Protein AF-A0A931ALM8-F1 (afdb_monomer)

Secondary structure (DSSP, 8-state):
-----EEEEEETTEEEEEEP---PPP------------------------------------------PPPSSHHHHHHHHHHHHHHHHTT--HHHHHHHHT--HHHHHHHHTTSSPPPHHHHHHHHHHHT--HHHHHHHHHHHHTT-

Radius of gyration: 25.36 Å; Cα contacts (8 Å, |Δi|>4): 111; chains: 1; bounding box: 64×38×59 Å

InterPro domains:
  IPR001387 Cro/C1-type, helix-turn-helix domain [PS50943] (83-137)
  IPR001387 Cro/C1-type, helix-turn-helix domain [SM00530] (82-137)
  IPR001387 Cro/C1-type, helix-turn-helix domain [cd00093] (96-137)
  IPR010982 Lambda repressor-like, DNA-binding domain superfamily [G3DSA:1.10.260.40] (73-141)
  IPR010982 Lambda repressor-like, DNA-binding domain superfamily [SSF47413] (77-138)

Solvent-accessible surface area (backbone atoms only — not comparable to full-atom values): 9646 Å² total; per-residue (Å²): 137,84,82,80,57,65,51,81,42,84,49,103,90,47,79,45,82,44,82,52,82,84,78,84,77,82,91,85,79,92,86,87,88,84,83,90,82,81,91,84,88,80,90,74,80,91,82,84,77,82,79,74,83,74,65,82,73,74,70,67,78,67,83,74,79,75,75,81,66,72,40,80,41,74,58,37,38,52,46,8,47,52,53,44,51,36,32,54,74,74,67,53,51,62,60,60,48,10,67,71,47,75,45,53,47,68,55,54,50,33,36,41,46,8,68,45,85,77,50,74,66,49,53,58,34,45,35,66,68,38,65,52,50,75,65,57,49,50,53,47,51,54,42,53,63,74,72,112

Sequence (148 aa):
MTRVRGHWRRVAGGWTWVREHHRGSPRTAVGVGGGLGVIALVIGAVLLWPTSPETAARSTPRPEVTVTRAPLSPQHAQLAQALRAARQRIGFALGEAGERAGMSVTEIANLESGLITPTSADIAALSRVYQLSPDEWTNMVILLDTIG

Foldseek 3Di:
DDDWDWDWDADPVGIDIGTDDDPDDDDDDDDDDDDDDDDDDDDDDDDDDPPPPPDPPPPVPPPPPPPLDAAPDPLLQVLLCLLVVLCVVVPDDLCRLCVQLVHDSVVNVCSNRNVDQDDPSSLVSSCVSSVDDPVSSVVSVVSSVVVD

Organism: NCBI:txid1187855

Mean predicted aligned error: 16.98 Å

Structure (mmCIF, N/CA/C/O backbone):
data_AF-A0A931ALM8-F1
#
_entry.id   AF-A0A931ALM8-F1
#
loop_
_atom_site.group_PDB
_atom_site.id
_atom_site.type_symbol
_atom_site.label_atom_id
_atom_site.label_alt_id
_atom_site.label_comp_id
_atom_site.label_asym_id
_atom_site.label_entity_id
_atom_site.label_seq_id
_atom_site.pdbx_PDB_ins_code
_atom_site.Cartn_x
_atom_site.Cartn_y
_atom_site.Cartn_z
_atom_site.occupancy
_atom_site.B_iso_or_equiv
_atom_site.auth_seq_id
_atom_site.auth_comp_id
_atom_site.auth_asym_id
_atom_site.auth_atom_id
_atom_site.pdbx_PDB_model_num
ATOM 1 N N . MET A 1 1 ? -12.030 23.592 -20.501 1.00 41.62 1 MET A N 1
ATOM 2 C CA . MET A 1 1 ? -11.647 22.480 -19.602 1.00 41.62 1 MET A CA 1
ATOM 3 C C . MET A 1 1 ? -12.725 21.405 -19.657 1.00 41.62 1 MET A C 1
ATOM 5 O O . MET A 1 1 ? -13.796 21.591 -19.095 1.00 41.62 1 MET A O 1
ATOM 9 N N . THR A 1 2 ? -12.499 20.323 -20.397 1.00 43.50 2 THR A N 1
ATOM 10 C CA . THR A 1 2 ? -13.434 19.195 -20.523 1.00 43.50 2 THR A CA 1
ATOM 11 C C . THR A 1 2 ? -13.231 18.236 -19.350 1.00 43.50 2 THR A C 1
ATOM 13 O O . THR A 1 2 ? -12.219 17.546 -19.271 1.00 43.50 2 THR A O 1
ATOM 16 N N . ARG A 1 3 ? -14.178 18.198 -18.404 1.00 42.72 3 ARG A N 1
ATOM 17 C CA . ARG A 1 3 ? -14.203 17.146 -17.377 1.00 42.72 3 ARG A CA 1
ATOM 18 C C . ARG A 1 3 ? -14.649 15.848 -18.037 1.00 42.72 3 ARG A C 1
ATOM 20 O O . ARG A 1 3 ? -15.803 15.723 -18.436 1.00 42.72 3 ARG A O 1
ATOM 27 N N . VAL A 1 4 ? -13.731 14.896 -18.152 1.00 47.97 4 VAL A N 1
ATOM 28 C CA . VAL A 1 4 ? -14.052 13.533 -18.576 1.00 47.97 4 VAL A CA 1
ATOM 29 C C . VAL A 1 4 ? -14.614 12.804 -17.359 1.00 47.97 4 VAL A C 1
ATOM 31 O O . VAL A 1 4 ? -13.896 12.564 -16.393 1.00 47.97 4 VAL A O 1
ATOM 34 N N . ARG A 1 5 ? -15.911 12.491 -17.383 1.00 56.50 5 ARG A N 1
ATOM 35 C CA . ARG A 1 5 ? -16.535 11.555 -16.444 1.00 56.50 5 ARG A CA 1
ATOM 36 C C . ARG A 1 5 ? -16.635 10.204 -17.147 1.00 56.50 5 ARG A C 1
ATOM 38 O O . ARG A 1 5 ? -17.128 10.125 -18.265 1.00 56.50 5 ARG A O 1
ATOM 45 N N . GLY A 1 6 ? -16.118 9.163 -16.509 1.00 74.62 6 GLY A N 1
ATOM 46 C CA . GLY A 1 6 ? -16.340 7.777 -16.909 1.00 74.62 6 GLY A CA 1
ATOM 47 C C . GLY A 1 6 ? -17.042 7.035 -15.782 1.00 74.62 6 GLY A C 1
ATOM 48 O O . GLY A 1 6 ? -17.014 7.480 -14.631 1.00 74.62 6 GLY A O 1
ATOM 49 N N . HIS A 1 7 ? -17.691 5.929 -16.122 1.00 81.38 7 HIS A N 1
ATOM 50 C CA . HIS A 1 7 ? -18.322 5.049 -15.150 1.00 81.38 7 HIS A CA 1
ATOM 51 C C . HIS A 1 7 ? -17.988 3.589 -15.477 1.00 81.38 7 HIS A C 1
ATOM 53 O O . HIS A 1 7 ? -17.749 3.218 -16.630 1.00 81.38 7 HIS A O 1
ATOM 59 N N . TRP A 1 8 ? -17.938 2.750 -14.445 1.00 70.12 8 TRP A N 1
ATOM 60 C CA . TRP A 1 8 ? -17.692 1.319 -14.597 1.00 70.12 8 TRP A CA 1
ATOM 61 C C . TRP A 1 8 ? -18.996 0.597 -14.930 1.00 70.12 8 TRP A C 1
ATOM 63 O O . TRP A 1 8 ? -20.002 0.783 -14.245 1.00 70.12 8 TRP A O 1
ATOM 73 N N . ARG A 1 9 ? -18.973 -0.252 -15.962 1.00 82.38 9 ARG A N 1
ATOM 74 C CA . ARG A 1 9 ? -20.111 -1.095 -16.349 1.00 82.38 9 ARG A CA 1
ATOM 75 C C . ARG A 1 9 ? -19.739 -2.566 -16.209 1.00 82.38 9 ARG A C 1
ATOM 77 O O . ARG A 1 9 ? -18.653 -2.981 -16.615 1.00 82.38 9 ARG A O 1
ATOM 84 N N . ARG A 1 10 ? -20.656 -3.353 -15.648 1.00 77.75 10 ARG A N 1
ATOM 85 C CA . ARG A 1 10 ? -20.526 -4.809 -15.554 1.00 77.75 10 ARG A CA 1
ATOM 86 C C . ARG A 1 10 ? -20.871 -5.440 -16.905 1.00 77.75 10 ARG A C 1
ATOM 88 O O . ARG A 1 10 ? -21.929 -5.151 -17.461 1.00 77.75 10 ARG A O 1
ATOM 95 N N . VAL A 1 11 ? -19.997 -6.297 -17.419 1.00 87.38 11 VAL A N 1
ATOM 96 C CA . VAL A 1 11 ? -20.208 -7.103 -18.631 1.00 87.38 11 VAL A CA 1
ATOM 97 C C . VAL A 1 11 ? -19.918 -8.575 -18.338 1.00 87.38 11 VAL A C 1
ATOM 99 O O . VAL A 1 11 ? -19.341 -8.906 -17.304 1.00 87.38 11 VAL A O 1
ATOM 102 N N . ALA A 1 12 ? -20.331 -9.473 -19.237 1.00 57.91 12 ALA A N 1
ATOM 103 C CA . ALA A 1 12 ? -20.286 -10.923 -19.018 1.00 57.91 12 ALA A CA 1
ATOM 104 C C . ALA A 1 12 ? -18.879 -11.483 -18.707 1.00 57.91 12 ALA A C 1
ATOM 106 O O . ALA A 1 12 ? -18.775 -12.544 -18.106 1.00 57.91 12 ALA A O 1
ATOM 107 N N . GLY A 1 13 ? -17.810 -10.757 -19.058 1.00 78.56 13 GLY A N 1
ATOM 108 C CA . GLY A 1 13 ? -16.417 -11.126 -18.776 1.00 78.56 13 GLY A CA 1
ATOM 109 C C . GLY A 1 13 ? -15.713 -10.290 -17.699 1.00 78.56 13 GLY A C 1
ATOM 110 O O . GLY A 1 13 ? -14.505 -10.421 -17.547 1.00 78.56 13 GLY A O 1
ATOM 111 N N . GLY A 1 14 ? -16.415 -9.406 -16.979 1.00 71.00 14 GLY A N 1
ATOM 112 C CA . GLY A 1 14 ? -15.808 -8.563 -15.942 1.00 71.00 14 GLY A CA 1
ATOM 113 C C . GLY A 1 14 ? -16.285 -7.113 -15.964 1.00 71.00 14 GLY A C 1
ATOM 114 O O . GLY A 1 14 ? -17.397 -6.807 -16.390 1.00 71.00 14 GLY A O 1
ATOM 115 N N . TRP A 1 15 ? -15.454 -6.203 -15.463 1.00 70.00 15 TRP A N 1
ATOM 116 C CA . TRP A 1 15 ? -15.768 -4.776 -15.408 1.00 70.00 15 TRP A CA 1
ATOM 117 C C . TRP A 1 15 ? -14.996 -4.031 -16.486 1.00 70.00 15 TRP A C 1
ATOM 119 O O . TRP A 1 15 ? -13.773 -4.119 -16.555 1.00 70.00 15 TRP A O 1
ATOM 129 N N . THR A 1 16 ? -15.714 -3.281 -17.316 1.00 80.25 16 THR A N 1
ATOM 130 C CA . THR A 1 16 ? -15.112 -2.446 -18.359 1.00 80.25 16 THR A CA 1
ATOM 131 C C . THR A 1 16 ? -15.322 -0.983 -18.021 1.00 80.25 16 THR A C 1
ATOM 133 O O . THR A 1 16 ? -16.430 -0.577 -17.651 1.00 80.25 16 THR A O 1
ATOM 136 N N . TRP A 1 17 ? -14.272 -0.183 -18.177 1.00 72.06 17 TRP A N 1
ATOM 137 C CA . TRP A 1 17 ? -14.362 1.265 -18.053 1.00 72.06 17 TRP A CA 1
ATOM 138 C C . TRP A 1 17 ? -15.012 1.837 -19.310 1.00 72.06 17 TRP A C 1
ATOM 140 O O . TRP A 1 17 ? -14.453 1.725 -20.402 1.00 72.06 17 TRP A O 1
ATOM 150 N N . VAL A 1 18 ? -16.190 2.443 -19.169 1.00 79.19 18 VAL A N 1
ATOM 151 C CA . VAL A 1 18 ? -16.887 3.084 -20.286 1.00 79.19 18 VAL A CA 1
ATOM 152 C C . VAL A 1 18 ? -16.622 4.583 -20.226 1.00 79.19 18 VAL A C 1
ATOM 154 O O . VAL A 1 18 ? -16.893 5.252 -19.225 1.00 79.19 18 VAL A O 1
ATOM 157 N N . ARG A 1 19 ? -16.057 5.114 -21.315 1.00 75.19 19 ARG A N 1
ATOM 158 C CA . ARG A 1 19 ? -15.781 6.543 -21.463 1.00 75.19 19 ARG A CA 1
ATOM 159 C C . ARG A 1 19 ? -16.994 7.229 -22.083 1.00 75.19 19 ARG A C 1
ATOM 161 O O . ARG A 1 19 ? -17.361 6.928 -23.215 1.00 75.19 19 ARG A O 1
ATOM 168 N N . GLU A 1 20 ? -17.582 8.172 -21.359 1.00 56.44 20 GLU A N 1
ATOM 169 C CA . GLU A 1 20 ? -18.741 8.931 -21.822 1.00 56.44 20 GLU A CA 1
ATOM 170 C C . GLU A 1 20 ? -18.288 10.321 -22.293 1.00 56.44 20 GLU A C 1
ATOM 172 O O . GLU A 1 20 ? -17.703 11.106 -21.543 1.00 56.44 20 GLU A O 1
ATOM 177 N N . HIS A 1 21 ? -18.500 10.619 -23.576 1.00 50.09 21 HIS A N 1
ATOM 178 C CA . HIS A 1 21 ? -18.177 11.918 -24.161 1.00 50.09 21 HIS A CA 1
ATOM 179 C C . HIS A 1 21 ? -19.435 12.791 -24.178 1.00 50.09 21 HIS A C 1
ATOM 181 O O . HIS A 1 21 ? -20.232 12.727 -25.112 1.00 50.09 21 HIS A O 1
ATOM 187 N N . HIS A 1 22 ? -19.611 13.638 -23.160 1.00 48.50 22 HIS A N 1
ATOM 188 C CA . HIS A 1 22 ? -20.656 14.663 -23.180 1.00 48.50 22 HIS A CA 1
ATOM 189 C C . HIS A 1 22 ? -20.358 15.700 -24.277 1.00 48.50 22 HIS A C 1
ATOM 191 O O . HIS A 1 22 ? -19.527 16.593 -24.098 1.00 48.50 22 HIS A O 1
ATOM 197 N N . ARG A 1 23 ? -21.063 15.615 -25.412 1.00 47.75 23 ARG A N 1
ATOM 198 C CA . ARG A 1 23 ? -21.287 16.773 -26.288 1.00 47.75 23 ARG A CA 1
ATOM 199 C C . ARG A 1 23 ? -22.378 17.622 -25.640 1.00 47.75 23 ARG A C 1
ATOM 201 O O . ARG A 1 23 ? -23.513 17.177 -25.524 1.00 47.75 23 ARG A O 1
ATOM 208 N N . GLY A 1 24 ? -22.014 18.806 -25.156 1.00 41.59 24 GLY A N 1
ATOM 209 C CA . GLY A 1 24 ? -22.970 19.746 -24.579 1.00 41.59 24 GLY A CA 1
ATOM 210 C C . GLY A 1 24 ? -23.928 20.281 -25.642 1.00 41.59 24 GLY A C 1
ATOM 211 O O . GLY A 1 24 ? -23.484 20.845 -26.640 1.00 41.59 24 GLY A O 1
ATOM 212 N N . SER A 1 25 ? -25.227 20.135 -25.409 1.00 42.91 25 SER A N 1
ATOM 213 C CA . SER A 1 25 ? -26.286 20.902 -26.068 1.00 42.91 25 SER A CA 1
ATOM 214 C C . SER A 1 25 ? -26.786 21.996 -25.105 1.00 42.91 25 SER A C 1
ATOM 216 O O . SER A 1 25 ? -26.861 21.757 -23.896 1.00 42.91 25 SER A O 1
ATOM 218 N N . PRO A 1 26 ? -27.062 23.223 -25.587 1.00 49.25 26 PRO A N 1
ATOM 219 C CA . PRO A 1 26 ? -27.424 24.343 -24.730 1.00 49.25 26 PRO A CA 1
ATOM 220 C C . PRO A 1 26 ? -28.892 24.301 -24.276 1.00 49.25 26 PRO A C 1
ATOM 222 O O . PRO A 1 26 ? -29.759 23.698 -24.901 1.00 49.25 26 PRO A O 1
ATOM 225 N N . ARG A 1 27 ? -29.107 24.996 -23.155 1.00 47.75 27 ARG A N 1
ATOM 226 C CA . ARG A 1 27 ? -30.340 25.274 -22.400 1.00 47.75 27 ARG A CA 1
ATOM 227 C C . ARG A 1 27 ? -31.620 25.496 -23.217 1.00 47.75 27 ARG A C 1
ATOM 229 O O . ARG A 1 27 ? -31.617 26.298 -24.139 1.00 47.75 27 ARG A O 1
ATOM 236 N N . THR A 1 28 ? -32.720 24.947 -22.701 1.00 45.69 28 THR A N 1
ATOM 237 C CA . THR A 1 28 ? -34.107 25.472 -22.573 1.00 45.69 28 THR A CA 1
ATOM 238 C C . THR A 1 28 ? -34.878 24.395 -21.769 1.00 45.69 28 THR A C 1
ATOM 240 O O . THR A 1 28 ? -34.498 23.236 -21.842 1.00 45.69 28 THR A O 1
ATOM 243 N N . ALA A 1 29 ? -35.907 24.581 -20.945 1.00 37.59 29 ALA A N 1
ATOM 244 C CA . ALA A 1 29 ? -36.627 25.686 -20.329 1.00 37.59 29 ALA A CA 1
ATOM 245 C C . ALA A 1 29 ? -37.565 25.053 -19.254 1.00 37.59 29 ALA A C 1
A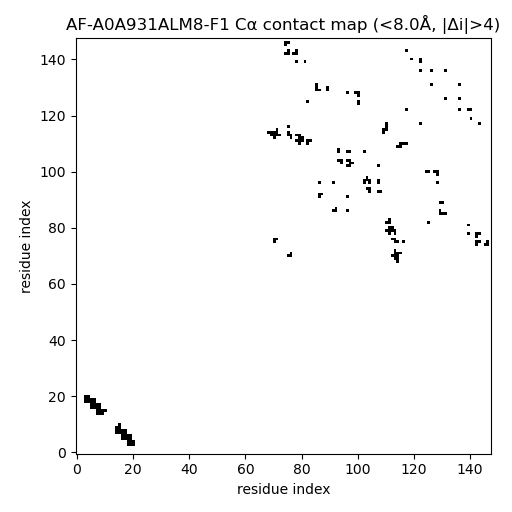TOM 247 O O . ALA A 1 29 ? -37.967 23.907 -19.405 1.00 37.59 29 ALA A O 1
ATOM 248 N N . VAL A 1 30 ? -37.852 25.797 -18.178 1.00 47.75 30 VAL A N 1
ATOM 249 C CA . VAL A 1 30 ? -39.122 25.934 -17.410 1.00 47.75 30 VAL A CA 1
ATOM 250 C C . VAL A 1 30 ? -40.102 24.740 -17.229 1.00 47.75 30 VAL A C 1
ATOM 252 O O . VAL A 1 30 ? -40.600 24.178 -18.194 1.00 47.75 30 VAL A O 1
ATOM 255 N N . GLY A 1 31 ? -40.535 24.530 -15.969 1.00 38.19 31 GLY A N 1
ATOM 256 C CA . GLY A 1 31 ? -41.814 23.897 -15.552 1.00 38.19 31 GLY A CA 1
ATOM 257 C C . GLY A 1 31 ? -41.683 23.208 -14.177 1.00 38.19 31 GLY A C 1
ATOM 258 O O . GLY A 1 31 ? -40.980 22.213 -14.089 1.00 38.19 31 GLY A O 1
ATOM 259 N N . VAL A 1 32 ? -42.048 23.789 -13.022 1.00 45.91 32 VAL A N 1
ATOM 260 C CA . VAL A 1 32 ? -43.377 24.079 -12.413 1.00 45.91 32 VAL A CA 1
ATOM 261 C C . VAL A 1 32 ? -44.204 22.829 -12.044 1.00 45.91 32 VAL A C 1
ATOM 263 O O . VAL A 1 32 ? -44.631 22.094 -12.925 1.00 45.91 32 VAL A O 1
ATOM 266 N N . GLY A 1 33 ? -44.516 22.701 -10.739 1.00 35.50 33 GLY A N 1
ATOM 267 C CA . GLY A 1 33 ? -45.564 21.849 -10.132 1.00 35.50 33 GLY A CA 1
ATOM 268 C C . GLY A 1 33 ? -45.034 20.552 -9.499 1.00 35.50 33 GLY A C 1
ATOM 269 O O . GLY A 1 33 ? -44.239 19.866 -10.118 1.00 35.50 33 GLY A O 1
ATOM 270 N N . GLY A 1 34 ? -45.386 20.111 -8.288 1.00 34.00 34 GLY A N 1
ATOM 271 C CA . GLY A 1 34 ? -46.390 20.504 -7.295 1.00 34.00 34 GLY A CA 1
ATOM 272 C C . GLY A 1 34 ? -46.705 19.279 -6.402 1.00 34.00 34 GLY A C 1
ATOM 273 O O . GLY A 1 34 ? -46.549 18.151 -6.859 1.00 34.00 34 GLY A O 1
ATOM 274 N N . GLY A 1 35 ? -47.153 19.499 -5.156 1.00 32.88 35 GLY A N 1
ATOM 275 C CA . GLY A 1 35 ? -47.726 18.478 -4.246 1.00 32.88 35 GLY A CA 1
ATOM 276 C C . GLY A 1 35 ? -46.777 18.039 -3.119 1.00 32.88 35 GLY A C 1
ATOM 277 O O . GLY A 1 35 ? -45.866 17.261 -3.356 1.00 32.88 35 GLY A O 1
ATOM 278 N N . LEU A 1 36 ? -46.786 18.634 -1.917 1.00 44.06 36 LEU A N 1
ATOM 279 C CA . LEU A 1 36 ? -47.749 18.489 -0.803 1.00 44.06 36 LEU A CA 1
ATOM 280 C C . LEU A 1 36 ? -48.082 17.037 -0.423 1.00 44.06 36 LEU A C 1
ATOM 282 O O . LEU A 1 36 ? -48.757 16.333 -1.165 1.00 44.06 36 LEU A O 1
ATOM 286 N N . GLY A 1 37 ? -47.688 16.657 0.798 1.00 32.88 37 GLY A N 1
ATOM 287 C CA . GLY A 1 37 ? -48.105 15.416 1.447 1.00 32.88 37 GLY A CA 1
ATOM 288 C C . GLY A 1 37 ? -47.671 15.300 2.917 1.00 32.88 37 GLY A C 1
ATOM 289 O O . GLY A 1 37 ? -46.695 14.619 3.191 1.00 32.88 37 GLY A O 1
ATOM 290 N N . VAL A 1 38 ? -48.438 15.941 3.818 1.00 42.41 38 VAL A N 1
ATOM 291 C CA . VAL A 1 38 ? -48.793 15.493 5.196 1.00 42.41 38 VAL A CA 1
ATOM 292 C C . VAL A 1 38 ? -47.639 15.386 6.224 1.00 42.41 38 VAL A C 1
ATOM 294 O O . VAL A 1 38 ? -46.843 14.462 6.198 1.00 42.41 38 VAL A O 1
ATOM 297 N N . ILE A 1 39 ? -47.390 16.379 7.092 1.00 45.41 39 ILE A N 1
ATOM 298 C CA . ILE A 1 39 ? -48.020 16.650 8.413 1.00 45.41 39 ILE A CA 1
ATOM 299 C C . ILE A 1 39 ? -48.230 15.406 9.296 1.00 45.41 39 ILE A C 1
ATOM 301 O O . ILE A 1 39 ? -49.238 14.726 9.170 1.00 45.41 39 ILE A O 1
ATOM 305 N N . ALA A 1 40 ? -47.382 15.228 10.312 1.00 39.19 40 ALA A N 1
ATOM 306 C CA . ALA A 1 40 ? -47.827 14.751 11.624 1.00 39.19 40 ALA A CA 1
ATOM 307 C C . ALA A 1 40 ? -46.863 15.248 12.708 1.00 39.19 40 ALA A C 1
ATOM 309 O O . ALA A 1 40 ? -45.747 14.764 12.875 1.00 39.19 40 ALA A O 1
ATOM 310 N N . LEU A 1 41 ? -47.326 16.275 13.408 1.00 45.00 41 LEU A N 1
ATOM 311 C CA . LEU A 1 41 ? -46.721 16.896 14.572 1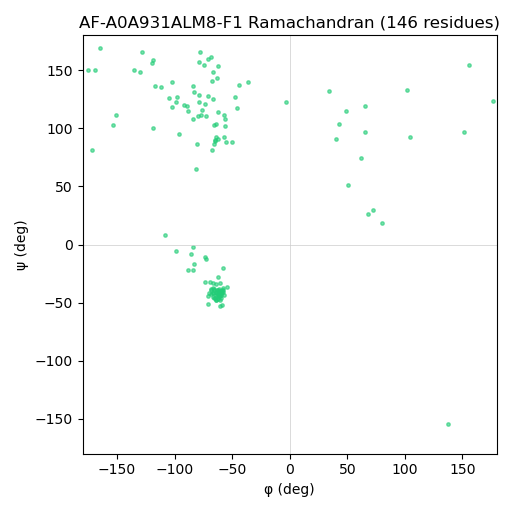.00 45.00 41 LEU A CA 1
ATOM 312 C C . LEU A 1 41 ? -47.255 16.124 15.788 1.00 45.00 41 LEU A C 1
ATOM 314 O O . LEU A 1 41 ? -48.457 16.154 16.039 1.00 45.00 41 LEU A O 1
ATOM 318 N N . VAL A 1 42 ? -46.394 15.417 16.523 1.00 42.34 42 VAL A N 1
ATOM 319 C CA . VAL A 1 42 ? -46.739 14.869 17.844 1.00 42.34 42 VAL A CA 1
ATOM 320 C C . VAL A 1 42 ? -45.797 15.488 18.863 1.00 42.34 42 VAL A C 1
ATOM 322 O O . VAL A 1 42 ? -44.639 15.105 19.003 1.00 42.34 42 VAL A O 1
ATOM 325 N N . ILE A 1 43 ? -46.327 16.497 19.547 1.00 47.69 43 ILE A N 1
ATOM 326 C CA . ILE A 1 43 ? -45.832 16.995 20.826 1.00 47.69 43 ILE A CA 1
ATOM 327 C C . ILE A 1 43 ? -46.235 15.957 21.876 1.00 47.69 43 ILE A C 1
ATOM 329 O O . ILE A 1 43 ? -47.419 15.669 22.036 1.00 47.69 43 ILE A O 1
ATOM 333 N N . GLY A 1 44 ? -45.255 15.397 22.581 1.00 37.81 44 GLY A N 1
ATOM 334 C CA . GLY A 1 44 ? -45.464 14.444 23.667 1.00 37.81 44 GLY A CA 1
ATOM 335 C C . GLY A 1 44 ? -44.326 14.539 24.675 1.00 37.81 44 GLY A C 1
ATOM 336 O O . GLY A 1 44 ? -43.182 14.243 24.356 1.00 37.81 44 GLY A O 1
ATOM 337 N N . ALA A 1 45 ? -44.668 15.029 25.860 1.00 42.31 45 ALA A N 1
ATOM 338 C CA . ALA A 1 45 ? -43.822 15.366 26.993 1.00 42.31 45 ALA A CA 1
ATOM 339 C C . ALA A 1 45 ? -42.722 14.352 27.373 1.00 42.31 45 ALA A C 1
ATOM 341 O O . ALA A 1 45 ? -42.949 13.151 27.480 1.00 42.31 45 ALA A O 1
ATOM 342 N N . VAL A 1 46 ? -41.549 14.922 27.673 1.00 53.16 46 VAL A N 1
ATOM 343 C CA . VAL A 1 46 ? -40.694 14.655 28.844 1.00 53.16 46 VAL A CA 1
ATOM 344 C C . VAL A 1 46 ? -41.297 13.654 29.837 1.00 53.16 46 VAL A C 1
ATOM 346 O O . VAL A 1 46 ? -42.357 13.939 30.386 1.00 53.16 46 VAL A O 1
ATOM 349 N N . LEU A 1 47 ? -40.583 12.556 30.120 1.00 49.38 47 LEU A N 1
ATOM 350 C CA . LEU A 1 47 ? -40.270 12.038 31.467 1.00 49.38 47 LEU A CA 1
ATOM 351 C C . LEU A 1 47 ? -39.495 10.703 31.361 1.00 49.38 47 LEU A C 1
ATOM 353 O O . LEU A 1 47 ? -39.973 9.737 30.782 1.00 49.38 47 LEU A O 1
ATOM 357 N N . LEU A 1 48 ? -38.307 10.681 31.978 1.00 53.41 48 LEU A N 1
ATOM 358 C CA . LEU A 1 48 ? -37.479 9.512 32.317 1.00 53.41 48 LEU A CA 1
ATOM 359 C C . LEU A 1 48 ? -36.960 8.637 31.160 1.00 53.41 48 LEU A C 1
ATOM 361 O O . LEU A 1 48 ? -37.319 7.469 31.034 1.00 53.41 48 LEU A O 1
ATOM 365 N N . TRP A 1 49 ? -35.962 9.138 30.429 1.00 47.75 49 TRP A N 1
ATOM 366 C CA . TRP A 1 49 ? -34.903 8.240 29.959 1.00 47.75 49 TRP A CA 1
ATOM 367 C C . TRP A 1 49 ? -33.781 8.238 31.003 1.00 47.75 49 TRP A C 1
ATOM 369 O O . TRP A 1 49 ? -33.229 9.310 31.270 1.00 47.75 49 TRP A O 1
ATOM 379 N N . PRO A 1 50 ? -33.426 7.095 31.618 1.00 48.62 50 PRO A N 1
ATOM 380 C CA . PRO A 1 50 ? -32.182 7.012 32.361 1.00 48.62 50 PRO A CA 1
ATOM 381 C C . PRO A 1 50 ? -31.046 7.240 31.363 1.00 48.62 50 PRO A C 1
ATOM 383 O O . PRO A 1 50 ? -30.843 6.465 30.429 1.00 48.62 50 PRO A O 1
ATOM 386 N N . THR A 1 51 ? -30.323 8.342 31.533 1.00 56.69 51 THR A N 1
ATOM 387 C CA . THR A 1 51 ? -29.017 8.539 30.917 1.00 56.69 51 THR A CA 1
ATOM 388 C C . THR A 1 51 ? -28.103 7.486 31.519 1.00 56.69 51 THR A C 1
ATOM 390 O O . THR A 1 51 ? -27.586 7.709 32.610 1.00 56.69 51 THR A O 1
ATOM 393 N N . SER A 1 52 ? -27.964 6.321 30.885 1.00 59.19 52 SER A N 1
ATOM 394 C CA . SER A 1 52 ? -27.015 5.307 31.335 1.00 59.19 52 SER A CA 1
ATOM 395 C C . SER A 1 52 ? -25.621 5.936 31.361 1.00 59.19 52 SER A C 1
ATOM 397 O O . SER A 1 52 ? -25.074 6.216 30.291 1.00 59.19 52 SER A O 1
ATOM 399 N N . PRO A 1 53 ? -25.001 6.157 32.536 1.00 61.94 53 PRO A N 1
ATOM 400 C CA . PRO A 1 53 ? -23.572 6.365 32.599 1.00 61.94 53 PRO A CA 1
ATOM 401 C C . PRO A 1 53 ? -22.963 4.964 32.570 1.00 61.94 53 PRO A C 1
ATOM 403 O O . PRO A 1 53 ? -22.418 4.484 33.561 1.00 61.94 53 PRO A O 1
ATOM 406 N N . GLU A 1 54 ? -23.141 4.254 31.454 1.00 55.16 54 GLU A N 1
ATOM 407 C CA . GLU A 1 54 ? -22.515 2.954 31.285 1.00 55.16 54 GLU A CA 1
ATOM 408 C C . GLU A 1 54 ? -21.078 3.214 30.875 1.00 55.16 54 GLU A C 1
ATOM 410 O O . GLU A 1 54 ? -20.738 3.380 29.708 1.00 55.16 54 GLU A O 1
ATOM 415 N N . THR A 1 55 ? -20.277 3.377 31.924 1.00 57.03 55 THR A N 1
ATOM 416 C CA . THR A 1 55 ? -18.957 2.787 32.041 1.00 57.03 55 THR A CA 1
ATOM 417 C C . THR A 1 55 ? -18.200 2.834 30.729 1.00 57.03 55 THR A C 1
ATOM 419 O O . THR A 1 55 ? -18.222 1.897 29.933 1.00 57.03 55 THR A O 1
ATOM 422 N N . ALA A 1 56 ? -17.446 3.919 30.558 1.00 56.19 56 ALA A N 1
ATOM 423 C CA . ALA A 1 56 ? -16.182 3.846 29.858 1.00 56.19 56 ALA A CA 1
ATOM 424 C C . ALA A 1 56 ? -15.396 2.692 30.495 1.00 56.19 56 ALA A C 1
ATOM 426 O O . ALA A 1 56 ? -14.657 2.876 31.466 1.00 56.19 56 ALA A O 1
ATOM 427 N N . ALA A 1 57 ? -15.602 1.485 29.966 1.00 52.66 57 ALA A N 1
ATOM 428 C CA . ALA A 1 57 ? -14.655 0.407 30.036 1.00 52.66 57 ALA A CA 1
ATOM 429 C C . ALA A 1 57 ? -13.418 1.009 29.392 1.00 52.66 57 ALA A C 1
ATOM 431 O O . ALA A 1 57 ? -13.280 1.081 28.170 1.00 52.66 57 ALA A O 1
ATOM 432 N N . ARG A 1 58 ? -12.582 1.577 30.261 1.00 52.75 58 ARG A N 1
ATOM 433 C CA . ARG A 1 58 ? -11.211 1.948 29.998 1.00 52.75 58 ARG A CA 1
ATOM 434 C C . ARG A 1 58 ? -10.593 0.647 29.515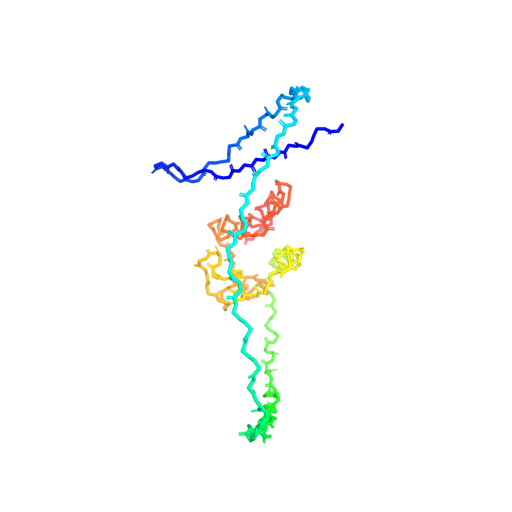 1.00 52.75 58 ARG A C 1
ATOM 436 O O . ARG A 1 58 ? -10.139 -0.170 30.306 1.00 52.75 58 ARG A O 1
ATOM 443 N N . SER A 1 59 ? -10.684 0.423 28.209 1.00 51.75 59 SER A N 1
ATOM 444 C CA . SER A 1 59 ? -9.833 -0.506 27.505 1.00 51.75 59 SER A CA 1
ATOM 445 C C . SER A 1 59 ? -8.465 0.102 27.713 1.00 51.75 59 SER A C 1
ATOM 447 O O . SER A 1 59 ? -8.079 1.037 27.016 1.00 51.75 59 SER A O 1
ATOM 449 N N . THR A 1 60 ? -7.790 -0.313 28.783 1.00 54.41 60 THR A N 1
ATOM 450 C CA . THR A 1 60 ? -6.355 -0.137 28.909 1.00 54.41 60 THR A CA 1
ATOM 451 C C . THR A 1 60 ? -5.821 -0.579 27.556 1.00 54.41 60 THR A C 1
ATOM 453 O O . THR A 1 60 ? -6.102 -1.723 27.181 1.00 54.41 60 THR A O 1
ATOM 456 N N . PRO A 1 61 ? -5.172 0.297 26.765 1.00 58.06 61 PRO A N 1
ATOM 457 C CA . PRO A 1 61 ? -4.545 -0.155 25.543 1.00 58.06 61 PRO A CA 1
ATOM 458 C C . PRO A 1 61 ? -3.593 -1.256 25.987 1.00 58.06 61 PRO A C 1
ATOM 460 O O . PRO A 1 61 ? -2.620 -1.005 26.701 1.00 58.06 61 PRO A O 1
ATOM 463 N N . ARG A 1 62 ? -3.952 -2.505 25.665 1.00 56.59 62 ARG A N 1
ATOM 464 C CA . ARG A 1 62 ? -3.032 -3.631 25.748 1.00 56.59 62 ARG A CA 1
ATOM 465 C C . ARG A 1 62 ? -1.778 -3.110 25.062 1.00 56.59 62 ARG A C 1
ATOM 467 O O . ARG A 1 62 ? -1.943 -2.569 23.968 1.00 56.59 62 ARG A O 1
ATOM 474 N N . PRO A 1 63 ? -0.587 -3.171 25.683 1.00 53.75 63 PRO A N 1
ATOM 475 C CA . PRO A 1 63 ? 0.625 -2.820 24.972 1.00 53.75 63 PRO A CA 1
ATOM 476 C C . PRO A 1 63 ? 0.636 -3.727 23.749 1.00 53.75 63 PRO A C 1
ATOM 478 O O . PRO A 1 63 ? 0.820 -4.941 23.855 1.00 53.75 63 PRO A O 1
ATOM 481 N N . GLU A 1 64 ? 0.260 -3.147 22.613 1.00 53.12 64 GLU A N 1
ATOM 482 C CA . GLU A 1 64 ? 0.333 -3.785 21.326 1.00 53.12 64 GLU A CA 1
ATOM 483 C C . GLU A 1 64 ? 1.824 -3.979 21.173 1.00 53.12 64 GLU A C 1
ATOM 485 O O . GLU A 1 64 ? 2.591 -3.023 21.062 1.00 53.12 64 GLU A O 1
ATOM 490 N N . VAL A 1 65 ? 2.256 -5.220 21.383 1.00 52.41 65 VAL A N 1
ATOM 491 C CA . VAL A 1 65 ? 3.628 -5.608 21.135 1.00 52.41 65 VAL A CA 1
ATOM 492 C C . VAL A 1 65 ? 3.769 -5.444 19.634 1.00 52.41 65 VAL A C 1
ATOM 494 O O . VAL A 1 65 ? 3.468 -6.360 18.870 1.00 52.41 65 VAL A O 1
ATOM 497 N N . THR A 1 66 ? 4.148 -4.241 19.206 1.00 52.41 66 THR A N 1
ATOM 498 C CA . THR A 1 66 ? 4.572 -3.970 17.847 1.00 52.41 66 THR A CA 1
ATOM 499 C C . THR A 1 66 ? 5.860 -4.751 17.697 1.00 52.41 66 THR A C 1
ATOM 501 O O . THR A 1 66 ? 6.952 -4.267 17.988 1.00 52.41 66 THR A O 1
ATOM 504 N N . VAL A 1 67 ? 5.729 -6.024 17.329 1.00 57.72 67 VAL A N 1
ATOM 505 C CA . VAL A 1 67 ? 6.846 -6.802 16.827 1.00 57.72 67 VAL A CA 1
ATOM 506 C C . VAL A 1 67 ? 7.205 -6.114 15.518 1.00 57.72 67 VAL A C 1
ATOM 508 O O . VAL A 1 67 ? 6.622 -6.410 14.477 1.00 57.72 67 VAL A O 1
ATOM 511 N N . THR A 1 68 ? 8.101 -5.130 15.587 1.00 59.88 68 THR A N 1
ATOM 512 C CA . THR A 1 68 ? 8.666 -4.456 14.420 1.00 59.88 68 THR A CA 1
ATOM 513 C C . THR A 1 68 ? 9.521 -5.481 13.695 1.00 59.88 68 THR A C 1
ATOM 515 O O . THR A 1 68 ? 10.729 -5.582 13.897 1.00 59.88 68 THR A O 1
ATOM 518 N N . ARG A 1 69 ? 8.866 -6.327 12.905 1.00 73.25 69 ARG A N 1
ATOM 519 C CA . ARG A 1 69 ? 9.539 -7.220 11.976 1.00 73.25 69 ARG A CA 1
ATOM 520 C C . ARG A 1 69 ? 10.091 -6.346 10.855 1.00 73.25 69 ARG A C 1
ATOM 522 O O . ARG A 1 69 ? 9.371 -5.516 10.302 1.00 73.25 69 ARG A O 1
ATOM 529 N N . ALA A 1 70 ? 11.382 -6.493 10.582 1.00 80.12 70 ALA A N 1
ATOM 530 C CA . ALA A 1 70 ? 12.031 -5.784 9.492 1.00 80.12 70 ALA A CA 1
ATOM 531 C C . ALA A 1 70 ? 11.474 -6.270 8.138 1.00 80.12 70 ALA A C 1
ATOM 533 O O . ALA A 1 70 ? 11.108 -7.444 8.025 1.00 80.12 70 ALA A O 1
ATOM 534 N N . PRO A 1 71 ? 11.409 -5.396 7.120 1.00 80.19 71 PRO A N 1
ATOM 535 C CA . PRO A 1 71 ? 11.032 -5.797 5.769 1.00 80.19 71 PRO A CA 1
ATOM 536 C C . PRO A 1 71 ? 12.043 -6.799 5.199 1.00 80.19 71 PRO A C 1
ATOM 538 O O . PRO A 1 71 ? 13.222 -6.772 5.553 1.00 80.19 71 PRO A O 1
ATOM 541 N N . LEU A 1 72 ? 11.591 -7.647 4.273 1.00 83.12 72 LEU A N 1
ATOM 542 C CA . LEU A 1 72 ? 12.407 -8.721 3.688 1.00 83.12 72 LEU A CA 1
ATOM 543 C C . LEU A 1 72 ? 13.647 -8.210 2.922 1.00 83.12 72 LEU A C 1
ATOM 545 O O . LEU A 1 72 ? 14.648 -8.911 2.824 1.00 83.12 72 LEU A O 1
ATOM 549 N N . SER A 1 73 ? 13.588 -6.992 2.374 1.00 88.25 73 SER A N 1
ATOM 550 C CA . SER A 1 73 ? 14.686 -6.323 1.651 1.00 88.25 73 SER A CA 1
ATOM 551 C C . SER A 1 73 ? 14.399 -4.817 1.494 1.00 88.25 73 SER A C 1
ATOM 553 O O . SER A 1 73 ? 13.257 -4.390 1.706 1.00 88.25 73 SER A O 1
ATOM 555 N N . PRO A 1 74 ? 15.378 -3.995 1.064 1.00 89.75 74 PRO A N 1
ATOM 556 C CA . PRO A 1 74 ? 15.140 -2.589 0.734 1.00 89.75 74 PRO A CA 1
ATOM 557 C C . PRO A 1 74 ? 14.075 -2.381 -0.354 1.00 89.75 74 PRO A C 1
ATOM 559 O O . PRO A 1 74 ? 13.274 -1.454 -0.252 1.00 89.75 74 PRO A O 1
ATOM 562 N N . GLN A 1 75 ? 14.023 -3.246 -1.371 1.00 91.06 75 GLN A N 1
ATOM 563 C CA . GLN A 1 75 ? 13.028 -3.177 -2.448 1.00 91.06 75 GLN A CA 1
ATOM 564 C C . GLN A 1 75 ? 11.625 -3.494 -1.923 1.00 91.06 75 GLN A C 1
ATOM 566 O O . GLN A 1 75 ? 10.674 -2.767 -2.211 1.00 91.06 75 GLN A O 1
ATOM 571 N N . HIS A 1 76 ? 11.508 -4.514 -1.067 1.00 90.12 76 HIS A N 1
ATOM 572 C CA . HIS A 1 76 ? 10.256 -4.810 -0.368 1.00 90.12 76 HIS A CA 1
ATOM 573 C C . HIS A 1 76 ? 9.792 -3.629 0.487 1.00 90.12 76 HIS A C 1
ATOM 575 O O . HIS A 1 76 ? 8.606 -3.314 0.491 1.00 90.12 76 HIS A O 1
ATOM 581 N N . ALA A 1 77 ? 10.710 -2.948 1.179 1.00 92.31 77 ALA A N 1
ATOM 582 C CA . ALA A 1 77 ? 10.376 -1.773 1.977 1.00 92.31 77 ALA A CA 1
ATOM 583 C C . ALA A 1 77 ? 9.812 -0.633 1.112 1.00 92.31 77 ALA A C 1
ATOM 585 O O . ALA A 1 77 ? 8.815 -0.017 1.486 1.00 92.31 77 ALA A O 1
ATOM 586 N N . GLN A 1 78 ? 10.408 -0.387 -0.060 1.00 93.94 78 GLN A N 1
ATOM 587 C CA . GLN A 1 78 ? 9.934 0.631 -1.003 1.00 93.94 78 GLN A CA 1
ATOM 588 C C . GLN A 1 78 ? 8.544 0.297 -1.553 1.00 93.94 78 GLN A C 1
ATOM 590 O O . GLN A 1 78 ? 7.663 1.157 -1.553 1.00 93.94 78 GLN A O 1
ATOM 595 N N . LEU A 1 79 ? 8.318 -0.955 -1.963 1.00 94.25 79 LEU A N 1
ATOM 596 C CA . LEU A 1 79 ? 7.016 -1.409 -2.454 1.00 94.25 79 LEU A CA 1
ATOM 597 C C . LEU A 1 79 ? 5.936 -1.311 -1.367 1.00 94.25 79 LEU A C 1
ATOM 599 O O . LEU A 1 79 ? 4.860 -0.758 -1.595 1.00 94.25 79 LEU A O 1
ATOM 603 N N . ALA A 1 80 ? 6.249 -1.785 -0.163 1.00 95.31 80 ALA A N 1
ATOM 604 C CA . ALA A 1 80 ? 5.372 -1.729 0.998 1.00 95.31 80 ALA A CA 1
ATOM 605 C C . ALA A 1 80 ? 4.994 -0.285 1.366 1.00 95.31 80 ALA A C 1
ATOM 607 O O . ALA A 1 80 ? 3.823 0.027 1.608 1.00 95.31 80 ALA A O 1
ATOM 608 N N . GLN A 1 81 ? 5.973 0.623 1.344 1.00 95.81 81 GLN A N 1
ATOM 609 C CA . GLN A 1 81 ? 5.749 2.045 1.578 1.00 95.81 81 GLN A CA 1
ATOM 610 C C . GLN A 1 81 ? 4.871 2.671 0.490 1.00 95.81 81 GLN A C 1
ATOM 612 O O . GLN A 1 81 ? 3.969 3.441 0.821 1.00 95.81 81 GLN A O 1
ATOM 617 N N . ALA A 1 82 ? 5.090 2.327 -0.782 1.00 95.81 82 ALA A N 1
ATOM 618 C CA . ALA A 1 82 ? 4.278 2.819 -1.890 1.00 95.81 82 ALA A CA 1
ATOM 619 C C . ALA A 1 82 ? 2.811 2.370 -1.765 1.00 95.81 82 ALA A C 1
ATOM 621 O O . ALA A 1 82 ? 1.901 3.188 -1.912 1.00 95.81 82 ALA A O 1
ATOM 622 N N . LEU A 1 83 ? 2.570 1.100 -1.415 1.00 96.75 83 LEU A N 1
ATOM 623 C CA . LEU A 1 83 ? 1.225 0.572 -1.163 1.00 96.75 83 LEU A CA 1
ATOM 624 C C . LEU A 1 83 ? 0.540 1.302 -0.002 1.00 96.75 83 LEU A C 1
ATOM 626 O O . LEU A 1 83 ? -0.593 1.770 -0.140 1.00 96.75 83 LEU A O 1
ATOM 630 N N . ARG A 1 84 ? 1.245 1.472 1.122 1.00 97.31 84 ARG A N 1
ATOM 631 C CA . ARG A 1 84 ? 0.717 2.191 2.288 1.00 97.31 84 ARG A CA 1
ATOM 632 C C . ARG A 1 84 ? 0.391 3.647 1.965 1.00 97.31 84 ARG A C 1
ATOM 634 O O . ARG A 1 84 ? -0.671 4.133 2.354 1.00 97.31 84 ARG A O 1
ATOM 641 N N . ALA A 1 85 ? 1.280 4.338 1.256 1.00 96.75 85 ALA A N 1
ATOM 642 C CA . ALA A 1 85 ? 1.071 5.724 0.854 1.00 96.75 85 ALA A CA 1
ATOM 643 C C . ALA A 1 85 ? -0.161 5.860 -0.053 1.00 96.75 85 ALA A C 1
ATOM 645 O O . ALA A 1 85 ? -0.976 6.760 0.149 1.00 96.75 85 ALA A O 1
ATOM 646 N N . ALA A 1 86 ? -0.351 4.932 -0.994 1.00 97.06 86 ALA A N 1
ATOM 647 C CA . ALA A 1 86 ? -1.522 4.917 -1.863 1.00 97.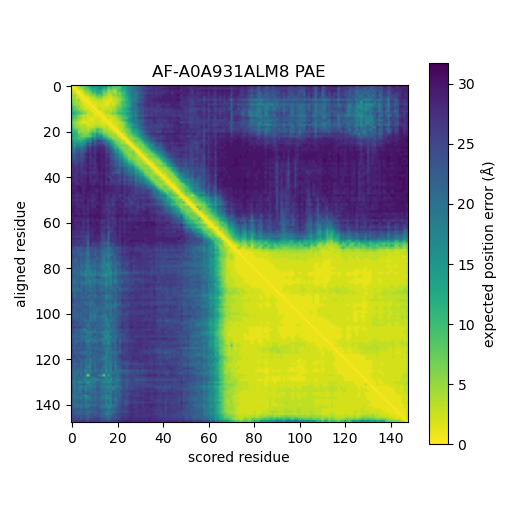06 86 ALA A CA 1
ATOM 648 C C . ALA A 1 86 ? -2.833 4.696 -1.087 1.00 97.06 86 ALA A C 1
ATOM 650 O O . ALA A 1 86 ? -3.805 5.424 -1.304 1.00 97.06 86 ALA A O 1
ATOM 651 N N . ARG A 1 87 ? -2.854 3.767 -0.121 1.00 97.69 87 ARG A N 1
ATOM 652 C CA . ARG A 1 87 ? -4.018 3.564 0.760 1.00 97.69 87 ARG A CA 1
ATOM 653 C C . ARG A 1 87 ? -4.326 4.791 1.618 1.00 97.69 87 ARG A C 1
ATOM 655 O O . ARG A 1 87 ? -5.484 5.142 1.833 1.00 97.69 87 ARG A O 1
ATOM 662 N N . GLN A 1 88 ? -3.298 5.448 2.140 1.00 97.06 88 GLN A N 1
ATOM 663 C CA . GLN A 1 88 ? -3.483 6.655 2.942 1.00 97.06 88 GLN A CA 1
ATOM 664 C C . GLN A 1 88 ? -3.991 7.820 2.087 1.00 97.06 88 GLN A C 1
ATOM 666 O O . GLN A 1 88 ? -4.874 8.553 2.524 1.00 97.06 88 GLN A O 1
ATOM 671 N N . ARG A 1 89 ? -3.507 7.946 0.845 1.00 97.06 89 ARG A N 1
ATOM 672 C CA . ARG A 1 89 ? -3.917 8.988 -0.110 1.00 97.06 89 ARG A CA 1
ATOM 673 C C . ARG A 1 89 ? -5.419 8.976 -0.400 1.00 97.06 89 ARG A C 1
ATOM 675 O O . ARG A 1 89 ? -6.020 10.036 -0.534 1.00 97.06 89 ARG A O 1
ATOM 682 N N . ILE A 1 90 ? -6.024 7.798 -0.511 1.00 94.50 90 ILE A N 1
ATOM 683 C CA . ILE A 1 90 ? -7.474 7.637 -0.732 1.00 94.50 90 ILE A CA 1
ATOM 684 C C . ILE A 1 90 ? -8.292 7.657 0.572 1.00 94.50 90 ILE A C 1
ATOM 686 O O . ILE A 1 90 ? -9.518 7.658 0.509 1.00 94.50 90 ILE A O 1
ATOM 690 N N . GLY A 1 91 ? -7.633 7.652 1.737 1.00 96.00 91 GLY A N 1
ATOM 691 C CA . GLY A 1 91 ? -8.279 7.717 3.048 1.0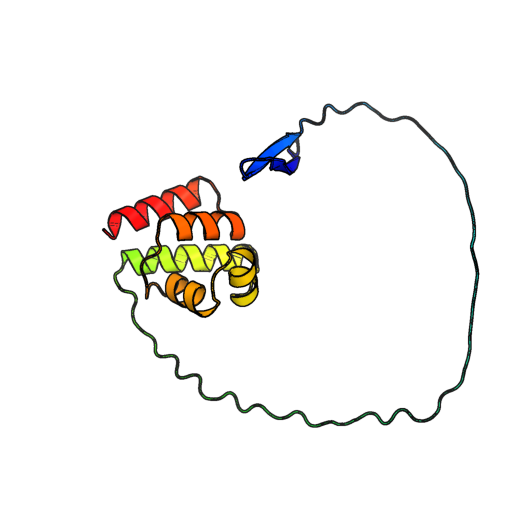0 96.00 91 GLY A CA 1
ATOM 692 C C . GLY A 1 91 ? -8.849 6.398 3.579 1.00 96.00 91 GLY A C 1
ATOM 693 O O . GLY A 1 91 ? -9.680 6.438 4.480 1.00 96.00 91 GLY A O 1
ATOM 694 N N . PHE A 1 92 ? -8.429 5.237 3.063 1.00 94.38 92 PHE A N 1
ATOM 695 C CA . PHE A 1 92 ? -8.961 3.949 3.528 1.00 94.38 92 PHE A CA 1
ATOM 696 C C . PHE A 1 92 ? -8.258 3.439 4.787 1.00 94.38 92 PHE A C 1
ATOM 698 O O . PHE A 1 92 ? -7.025 3.417 4.890 1.00 94.38 92 PHE A O 1
ATOM 705 N N . ALA A 1 93 ? -9.055 2.936 5.730 1.00 95.69 93 ALA A N 1
ATOM 706 C CA . ALA A 1 93 ? -8.560 2.091 6.811 1.00 95.69 93 ALA A CA 1
ATOM 707 C C . ALA A 1 93 ? -8.145 0.707 6.273 1.00 95.69 93 ALA A C 1
ATOM 709 O O . ALA A 1 93 ? -8.595 0.286 5.208 1.00 95.69 93 ALA A O 1
ATOM 710 N N . LEU A 1 94 ? -7.308 -0.031 7.015 1.00 94.81 94 LEU A N 1
ATOM 711 C CA . LEU A 1 94 ? -6.883 -1.384 6.613 1.00 94.81 94 LEU A CA 1
ATOM 712 C C . LEU A 1 94 ? -8.072 -2.347 6.446 1.00 94.81 94 LEU A C 1
ATOM 714 O O . LEU A 1 94 ? -8.089 -3.129 5.502 1.00 94.81 94 LEU A O 1
ATOM 718 N N . GLY A 1 95 ? -9.075 -2.255 7.329 1.00 92.62 95 GLY A N 1
ATOM 719 C CA . GLY A 1 95 ? -10.312 -3.043 7.246 1.00 92.62 95 GLY A CA 1
ATOM 720 C C . GLY A 1 95 ? -11.072 -2.811 5.944 1.00 92.62 95 GLY A C 1
ATOM 721 O O . GLY A 1 95 ? -11.335 -3.747 5.196 1.00 92.62 95 GLY A O 1
ATOM 722 N N . GLU A 1 96 ? -11.327 -1.543 5.630 1.00 94.75 96 GLU A N 1
ATOM 723 C CA . GLU A 1 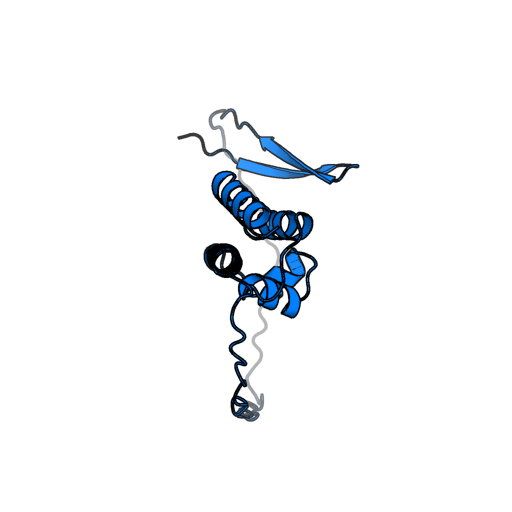96 ? -12.027 -1.141 4.409 1.00 94.75 96 GLU A CA 1
ATOM 724 C C . GLU A 1 96 ? -11.253 -1.527 3.140 1.00 94.75 96 GLU A C 1
ATOM 726 O O . GLU A 1 96 ? -11.842 -1.974 2.154 1.00 94.75 96 GLU A O 1
ATOM 731 N N . ALA A 1 97 ? -9.924 -1.384 3.158 1.00 96.12 97 ALA A N 1
ATOM 732 C CA . ALA A 1 97 ? -9.075 -1.840 2.065 1.00 96.12 97 ALA A CA 1
ATOM 733 C C . ALA A 1 97 ? -9.192 -3.359 1.859 1.00 96.12 97 ALA A C 1
ATOM 735 O O . ALA A 1 97 ? -9.319 -3.800 0.718 1.00 96.12 97 ALA A O 1
ATOM 736 N N . GLY A 1 98 ? -9.208 -4.136 2.948 1.00 96.12 98 GLY A N 1
ATOM 737 C CA . GLY A 1 98 ? -9.346 -5.594 2.928 1.00 96.12 98 GLY A CA 1
ATOM 738 C C . GLY A 1 98 ? -10.658 -6.034 2.299 1.00 96.12 98 GLY A C 1
ATOM 739 O O . GLY A 1 98 ? -10.664 -6.775 1.317 1.00 96.12 98 GLY A O 1
ATOM 740 N N . GLU A 1 99 ? -11.769 -5.485 2.789 1.00 94.75 99 GLU A N 1
ATOM 741 C CA . GLU A 1 99 ? -13.109 -5.773 2.271 1.00 94.75 99 GLU A CA 1
ATOM 742 C C . GLU A 1 99 ? -13.231 -5.466 0.772 1.00 94.75 99 GLU A C 1
ATOM 744 O O . GLU A 1 99 ? -13.771 -6.269 0.010 1.00 94.75 99 GLU A O 1
ATOM 749 N N . ARG A 1 100 ? -12.689 -4.327 0.322 1.00 95.38 100 ARG A N 1
ATOM 750 C CA . ARG A 1 100 ? -12.742 -3.914 -1.090 1.00 95.38 100 ARG A CA 1
ATOM 751 C C . ARG A 1 100 ? -11.796 -4.717 -1.985 1.00 95.38 100 ARG A C 1
ATOM 753 O O . ARG A 1 100 ? -12.106 -4.909 -3.161 1.00 95.38 100 ARG A O 1
ATOM 760 N N . ALA A 1 101 ? -10.652 -5.151 -1.458 1.00 95.12 101 ALA A N 1
ATOM 761 C CA . ALA A 1 101 ? -9.663 -5.940 -2.193 1.00 95.12 101 ALA A CA 1
ATOM 762 C C . ALA A 1 101 ? -9.995 -7.439 -2.216 1.00 95.12 101 ALA A C 1
ATOM 764 O O . ALA A 1 101 ? -9.450 -8.161 -3.048 1.00 95.12 101 ALA A O 1
ATOM 765 N N . GLY A 1 102 ? -10.889 -7.902 -1.334 1.00 96.31 102 GLY A N 1
ATOM 766 C CA . GLY A 1 102 ? -11.117 -9.327 -1.098 1.00 96.31 102 GLY A CA 1
ATOM 767 C C . GLY A 1 102 ? -9.966 -9.989 -0.334 1.00 96.31 102 GLY A C 1
ATOM 768 O O . GLY A 1 102 ? -9.710 -11.170 -0.539 1.00 96.31 102 GLY A O 1
ATOM 769 N N . MET A 1 103 ? -9.269 -9.226 0.512 1.00 95.88 103 MET A N 1
ATOM 770 C CA . MET A 1 103 ? -8.099 -9.649 1.289 1.00 95.88 103 MET A CA 1
ATOM 771 C C . MET A 1 103 ? -8.364 -9.506 2.785 1.00 95.88 103 MET A C 1
ATOM 773 O O . MET A 1 103 ? -9.178 -8.687 3.218 1.00 95.88 103 MET A O 1
ATOM 777 N N . SER A 1 104 ? -7.639 -10.266 3.605 1.00 97.25 104 SER A N 1
ATOM 778 C CA . SER A 1 104 ? -7.727 -10.079 5.056 1.00 97.25 104 SER A CA 1
ATOM 779 C C . SER A 1 104 ? -6.991 -8.809 5.511 1.00 97.25 104 SER A C 1
ATOM 781 O O . SER A 1 104 ? -6.021 -8.365 4.896 1.00 97.25 104 SER A O 1
ATOM 783 N N . VAL A 1 105 ? -7.407 -8.235 6.644 1.00 96.88 105 VAL A N 1
ATOM 784 C CA . VAL A 1 105 ? -6.735 -7.065 7.246 1.00 96.88 105 VAL A CA 1
ATOM 785 C C . VAL A 1 105 ? -5.262 -7.360 7.541 1.00 96.88 105 VAL A C 1
ATOM 787 O O . VAL A 1 105 ? -4.391 -6.528 7.294 1.00 96.88 105 VAL A O 1
ATOM 790 N N . THR A 1 106 ? -4.982 -8.563 8.045 1.00 96.06 106 THR A N 1
ATOM 791 C CA . THR A 1 106 ? -3.626 -9.028 8.356 1.00 96.06 106 THR A CA 1
ATOM 792 C C . THR A 1 106 ? -2.770 -9.167 7.102 1.00 96.06 106 THR A C 1
ATOM 794 O O . THR A 1 106 ? -1.599 -8.805 7.121 1.00 96.06 106 THR A O 1
ATOM 797 N N . GLU A 1 107 ? -3.344 -9.651 6.004 1.00 95.62 107 GLU A N 1
ATOM 798 C CA . GLU A 1 107 ? -2.655 -9.774 4.720 1.00 95.62 107 GLU A CA 1
ATOM 799 C C . GLU A 1 107 ? -2.256 -8.406 4.163 1.00 95.62 107 GLU A C 1
ATOM 801 O O . GLU A 1 107 ? -1.079 -8.199 3.876 1.00 95.62 107 GLU A O 1
ATOM 806 N N . ILE A 1 108 ? -3.170 -7.428 4.140 1.00 96.88 108 ILE A N 1
ATOM 807 C CA . ILE A 1 108 ? -2.823 -6.055 3.736 1.00 96.88 108 ILE A CA 1
ATOM 808 C C . ILE A 1 108 ? -1.755 -5.462 4.658 1.00 96.88 108 ILE A C 1
ATOM 810 O O . ILE A 1 108 ? -0.803 -4.845 4.181 1.00 96.88 108 ILE A O 1
ATOM 814 N N . ALA A 1 109 ? -1.865 -5.664 5.973 1.00 96.31 109 ALA A N 1
ATOM 815 C CA . ALA A 1 109 ? -0.861 -5.177 6.915 1.00 96.31 109 ALA A CA 1
ATOM 816 C C . ALA A 1 109 ? 0.527 -5.794 6.657 1.00 96.31 109 ALA A C 1
ATOM 818 O O . ALA A 1 109 ? 1.532 -5.081 6.712 1.00 96.31 109 ALA A O 1
ATOM 819 N N . ASN A 1 110 ? 0.591 -7.089 6.335 1.00 95.25 110 ASN A N 1
ATOM 820 C CA . ASN A 1 110 ? 1.830 -7.792 6.000 1.00 95.25 110 ASN A CA 1
ATOM 821 C C . ASN A 1 110 ? 2.425 -7.314 4.665 1.00 95.25 110 ASN A C 1
ATOM 823 O O . ASN A 1 110 ? 3.640 -7.138 4.570 1.00 95.25 110 ASN A O 1
ATOM 827 N N . LEU A 1 111 ? 1.585 -7.041 3.664 1.00 95.62 111 LEU A N 1
ATOM 828 C CA . LEU A 1 111 ? 2.005 -6.457 2.386 1.00 95.62 111 LEU A CA 1
ATOM 829 C C . LEU A 1 111 ? 2.577 -5.047 2.580 1.00 95.62 111 LEU A C 1
ATOM 831 O O . LEU A 1 111 ? 3.679 -4.745 2.131 1.00 95.62 111 LEU A O 1
ATOM 835 N N . GLU A 1 112 ? 1.876 -4.193 3.327 1.00 96.19 112 GLU A N 1
ATOM 836 C CA . GLU A 1 112 ? 2.293 -2.810 3.602 1.00 96.19 112 GLU A CA 1
ATOM 837 C C . GLU A 1 112 ? 3.457 -2.687 4.591 1.00 96.19 112 GLU A C 1
ATOM 839 O O . GLU A 1 112 ? 4.011 -1.600 4.770 1.00 96.19 112 GLU A O 1
ATOM 844 N N . SER A 1 113 ? 3.829 -3.772 5.267 1.00 94.44 113 SER A N 1
ATOM 845 C CA . SER A 1 113 ? 5.046 -3.850 6.083 1.00 94.44 113 SER A CA 1
ATOM 846 C C . SER A 1 113 ? 6.205 -4.534 5.358 1.00 94.44 113 SER A C 1
ATOM 848 O O . SER A 1 113 ? 7.317 -4.540 5.880 1.00 94.44 113 SER A O 1
ATOM 850 N N . GLY A 1 114 ? 5.975 -5.067 4.152 1.00 93.38 114 GLY A N 1
ATOM 851 C CA . GLY A 1 114 ? 6.993 -5.773 3.377 1.00 93.38 114 GLY A CA 1
ATOM 852 C C . GLY A 1 114 ? 7.416 -7.095 4.015 1.00 93.38 114 GLY A C 1
ATOM 853 O O . GLY A 1 114 ? 8.553 -7.521 3.815 1.00 93.38 114 GLY A O 1
ATOM 854 N N . LEU A 1 115 ? 6.532 -7.708 4.813 1.00 91.19 115 LEU A N 1
ATOM 855 C CA . LEU A 1 115 ? 6.753 -9.000 5.472 1.00 91.19 115 LEU A CA 1
ATOM 856 C C . LEU A 1 115 ? 6.426 -10.189 4.580 1.00 91.19 115 LEU A C 1
ATOM 858 O O . LEU A 1 115 ? 6.909 -11.290 4.834 1.00 91.19 115 LEU A O 1
ATOM 862 N N . ILE A 1 116 ? 5.595 -9.968 3.567 1.00 93.12 116 ILE A N 1
ATOM 863 C CA . ILE A 1 116 ? 5.306 -10.938 2.519 1.00 93.12 116 ILE A CA 1
ATOM 864 C C . ILE A 1 116 ? 5.478 -10.264 1.162 1.00 93.12 116 ILE A C 1
ATOM 866 O O . ILE A 1 116 ? 5.248 -9.059 1.020 1.00 93.12 116 ILE A O 1
ATOM 870 N N . THR A 1 117 ? 5.897 -11.044 0.173 1.00 92.38 117 THR A N 1
ATOM 871 C CA . THR A 1 117 ? 6.012 -10.591 -1.211 1.00 92.38 117 THR A CA 1
ATOM 872 C C . THR A 1 117 ? 4.625 -10.597 -1.859 1.00 92.38 117 THR A C 1
ATOM 874 O O . THR A 1 117 ? 3.992 -11.654 -1.877 1.00 92.38 117 THR A O 1
ATOM 877 N N . PRO A 1 118 ? 4.127 -9.462 -2.383 1.00 93.19 118 PRO A N 1
ATOM 878 C CA . PRO A 1 118 ? 2.887 -9.451 -3.152 1.00 93.19 118 PRO A CA 1
ATOM 879 C C . PRO A 1 118 ? 3.023 -10.289 -4.418 1.00 93.19 118 PRO A C 1
ATOM 881 O O . PRO A 1 118 ? 4.038 -10.242 -5.106 1.00 93.19 118 PRO A O 1
ATOM 884 N N . THR A 1 119 ? 1.957 -10.980 -4.790 1.00 94.19 119 THR A N 1
ATOM 885 C CA . THR A 1 119 ? 1.807 -11.526 -6.135 1.00 94.19 119 THR A CA 1
ATOM 886 C C . THR A 1 119 ? 1.385 -10.430 -7.119 1.00 94.19 119 THR A C 1
ATOM 888 O O . THR A 1 119 ? 0.909 -9.354 -6.743 1.00 94.19 119 THR A O 1
ATOM 891 N N . SER A 1 120 ? 1.492 -10.706 -8.420 1.00 91.88 120 SER A N 1
ATOM 892 C CA . SER A 1 120 ? 0.960 -9.809 -9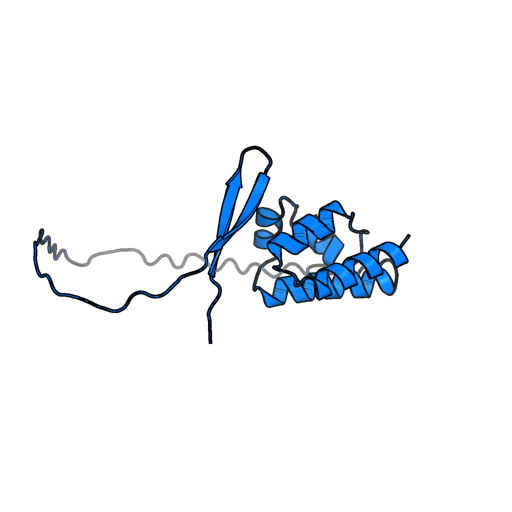.455 1.00 91.88 120 SER A CA 1
ATOM 893 C C . SER A 1 120 ? -0.557 -9.605 -9.330 1.00 91.88 120 SER A C 1
ATOM 895 O O . SER A 1 120 ? -1.058 -8.507 -9.588 1.00 91.88 120 SER A O 1
ATOM 897 N N . ALA A 1 121 ? -1.288 -10.633 -8.883 1.00 93.75 121 ALA A N 1
ATOM 898 C CA . ALA A 1 121 ? -2.715 -10.546 -8.594 1.00 93.75 121 ALA A CA 1
ATOM 899 C C . ALA A 1 121 ? -3.001 -9.601 -7.418 1.00 93.75 121 ALA A C 1
ATOM 901 O O . ALA A 1 121 ? -3.951 -8.817 -7.496 1.00 93.75 121 ALA A O 1
ATOM 902 N N . ASP A 1 122 ? -2.149 -9.603 -6.389 1.00 95.75 122 ASP A N 1
ATOM 903 C CA . ASP A 1 122 ? -2.299 -8.713 -5.235 1.00 95.75 122 ASP A CA 1
ATOM 904 C C . ASP A 1 122 ? -2.107 -7.255 -5.640 1.00 95.75 122 ASP A C 1
ATOM 906 O O . ASP A 1 122 ? -2.945 -6.407 -5.330 1.00 95.75 122 ASP A O 1
ATOM 910 N N . ILE A 1 123 ? -1.064 -6.965 -6.426 1.00 95.50 123 ILE A N 1
ATOM 911 C CA . ILE A 1 123 ? -0.837 -5.624 -6.981 1.00 95.50 123 ILE A CA 1
ATOM 912 C C . ILE A 1 123 ? -2.013 -5.192 -7.863 1.00 95.50 123 ILE A C 1
ATOM 914 O O . ILE A 1 123 ? -2.441 -4.043 -7.788 1.00 95.50 123 ILE A O 1
ATOM 918 N N . ALA A 1 124 ? -2.588 -6.091 -8.666 1.00 94.69 124 ALA A N 1
ATOM 919 C CA . ALA A 1 124 ? -3.759 -5.783 -9.486 1.00 94.69 124 ALA A CA 1
ATOM 920 C C . ALA A 1 124 ? -5.046 -5.569 -8.663 1.00 94.69 124 ALA A C 1
ATOM 922 O O . ALA A 1 124 ? -5.927 -4.800 -9.056 1.00 94.69 124 ALA A O 1
ATOM 923 N N . ALA A 1 125 ? -5.213 -6.250 -7.530 1.00 95.62 125 ALA A N 1
ATOM 924 C CA . ALA A 1 125 ? -6.330 -6.017 -6.618 1.00 95.62 125 ALA A CA 1
ATOM 925 C C . ALA A 1 125 ? -6.178 -4.680 -5.890 1.00 95.62 125 ALA A C 1
ATOM 927 O O . ALA A 1 125 ? -7.079 -3.839 -5.950 1.00 95.62 125 ALA A O 1
ATOM 928 N N . LEU A 1 126 ? -5.013 -4.445 -5.291 1.00 95.94 126 LEU A N 1
ATOM 929 C CA . LEU A 1 126 ? -4.722 -3.220 -4.562 1.00 95.94 126 LEU A CA 1
ATOM 930 C C . LEU A 1 126 ? -4.669 -2.003 -5.485 1.00 95.94 126 LEU A C 1
ATOM 932 O O . LEU A 1 126 ? -5.132 -0.944 -5.084 1.00 95.94 126 LEU A O 1
ATOM 936 N N . SER A 1 127 ? -4.227 -2.128 -6.740 1.00 95.81 127 SER A N 1
ATOM 937 C CA . SER A 1 127 ? -4.235 -1.001 -7.683 1.00 95.81 127 SER A CA 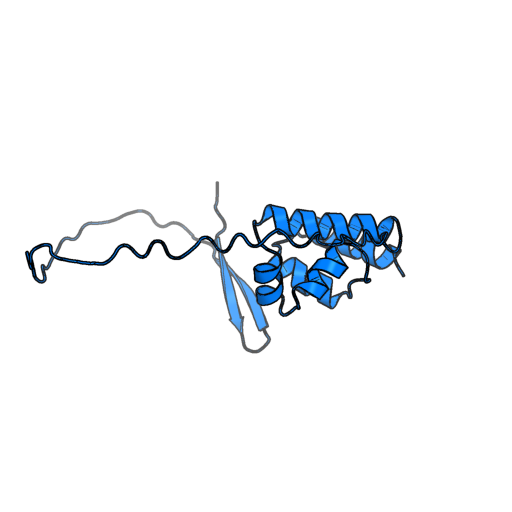1
ATOM 938 C C . SER A 1 127 ? -5.643 -0.486 -7.979 1.00 95.81 127 SER A C 1
ATOM 940 O O . SER A 1 127 ? -5.862 0.727 -8.040 1.00 95.81 127 SER A O 1
ATOM 942 N N . ARG A 1 128 ? -6.614 -1.402 -8.095 1.00 92.81 128 ARG A N 1
ATOM 943 C CA . ARG A 1 128 ? -8.034 -1.083 -8.291 1.00 92.81 128 ARG A CA 1
ATOM 944 C C . ARG A 1 128 ? -8.622 -0.385 -7.071 1.00 92.81 128 ARG A C 1
ATOM 946 O O . ARG A 1 128 ? -9.321 0.613 -7.223 1.00 92.81 128 ARG A O 1
ATOM 953 N N . VAL A 1 129 ? -8.333 -0.897 -5.875 1.00 96.81 129 VAL A N 1
ATOM 954 C CA . VAL A 1 129 ? -8.843 -0.332 -4.617 1.00 96.81 129 VAL A CA 1
ATOM 955 C C . VAL A 1 129 ? -8.180 1.008 -4.318 1.00 96.81 129 VAL A C 1
ATOM 957 O O . VAL A 1 129 ? -8.862 1.958 -3.937 1.00 96.81 129 VAL A O 1
ATOM 960 N N . TYR A 1 130 ? -6.870 1.108 -4.548 1.00 97.50 130 TYR A N 1
ATOM 961 C CA . TYR A 1 130 ? -6.076 2.290 -4.230 1.00 97.50 130 TYR A CA 1
ATOM 962 C C . TYR A 1 130 ? -6.099 3.377 -5.296 1.00 97.50 130 TYR A C 1
ATOM 964 O O . TYR A 1 130 ? -5.537 4.454 -5.092 1.00 97.50 130 TYR A O 1
ATOM 972 N N . GLN A 1 131 ? -6.800 3.127 -6.405 1.00 96.12 131 GLN A N 1
ATOM 973 C CA . GLN A 1 131 ? -6.921 4.063 -7.518 1.00 96.12 131 GLN A CA 1
ATOM 974 C C . GLN A 1 131 ? -5.533 4.551 -7.950 1.00 96.12 131 GLN A C 1
ATOM 976 O O . GLN A 1 131 ? -5.258 5.755 -7.980 1.00 96.12 131 GLN A O 1
ATOM 981 N N . LEU A 1 132 ? -4.634 3.594 -8.190 1.00 93.88 132 LEU A N 1
ATOM 982 C CA . LEU A 1 132 ? -3.286 3.898 -8.651 1.00 93.88 132 LEU A CA 1
ATOM 983 C C . LEU A 1 132 ? -3.331 4.476 -10.064 1.00 93.88 132 LEU A C 1
ATOM 985 O O . LEU A 1 132 ? -4.096 4.015 -10.917 1.00 93.88 132 LEU A O 1
ATOM 989 N N . SER A 1 133 ? -2.492 5.476 -10.316 1.00 94.12 133 SER A N 1
ATOM 990 C CA . SER A 1 133 ? -2.228 5.939 -11.673 1.00 94.12 133 SER A CA 1
ATOM 991 C C . SER A 1 133 ? -1.461 4.867 -12.468 1.00 94.12 133 SER A C 1
ATOM 993 O O . SER A 1 133 ? -0.837 3.980 -11.876 1.00 94.12 133 SER A O 1
ATOM 995 N N . PRO A 1 134 ? -1.462 4.937 -13.813 1.00 92.44 134 PRO A N 1
ATOM 996 C CA . PRO A 1 134 ? -0.651 4.039 -14.636 1.00 92.44 134 PRO A CA 1
ATOM 997 C C . PRO A 1 134 ? 0.840 4.060 -14.266 1.00 92.44 134 PRO A C 1
ATOM 999 O O . PRO A 1 134 ? 1.482 3.010 -14.264 1.00 92.44 134 PRO A O 1
ATOM 1002 N N . ASP A 1 135 ? 1.370 5.228 -13.897 1.00 93.94 135 ASP A N 1
ATOM 1003 C CA . ASP A 1 135 ? 2.774 5.393 -13.510 1.00 93.94 135 ASP A CA 1
ATOM 1004 C C . ASP A 1 135 ? 3.055 4.746 -12.147 1.00 93.94 135 ASP A C 1
ATOM 1006 O O . ASP A 1 135 ? 4.034 4.020 -11.993 1.00 93.94 135 ASP A O 1
ATOM 1010 N N . GLU A 1 136 ? 2.170 4.945 -11.16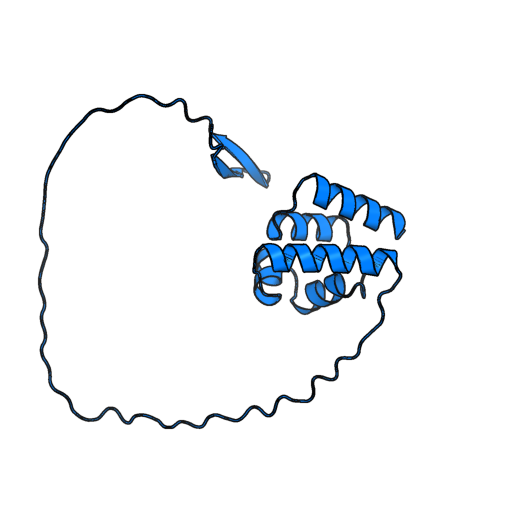2 1.00 93.19 136 GLU A N 1
ATOM 1011 C CA . GLU A 1 136 ? 2.278 4.302 -9.845 1.00 93.19 136 GLU A CA 1
ATOM 1012 C C . GLU A 1 136 ? 2.226 2.774 -9.973 1.00 93.19 136 GLU A C 1
ATOM 1014 O O . GLU A 1 136 ? 3.041 2.074 -9.373 1.00 93.19 136 GLU A O 1
ATOM 1019 N N . TRP A 1 137 ? 1.303 2.254 -10.788 1.00 92.88 137 TRP A N 1
ATOM 1020 C CA . TRP A 1 137 ? 1.201 0.821 -11.051 1.00 92.88 137 TRP A CA 1
ATOM 1021 C C . TRP A 1 137 ? 2.463 0.274 -11.728 1.00 92.88 137 TRP A C 1
ATOM 1023 O O . TRP A 1 137 ? 2.998 -0.740 -11.286 1.00 92.88 137 TRP A O 1
ATOM 1033 N N . THR A 1 138 ? 2.977 0.971 -12.745 1.00 93.19 138 THR A N 1
ATOM 1034 C CA . THR A 1 138 ? 4.207 0.577 -13.452 1.00 93.19 138 THR A CA 1
ATOM 1035 C C . THR A 1 138 ? 5.394 0.518 -12.494 1.00 93.19 138 THR A C 1
ATOM 1037 O O . THR A 1 138 ? 6.118 -0.475 -12.469 1.00 93.19 138 THR A O 1
ATOM 1040 N N . ASN A 1 139 ? 5.549 1.533 -11.641 1.00 93.56 139 ASN A N 1
ATOM 1041 C CA . ASN A 1 139 ? 6.606 1.562 -10.633 1.00 93.56 139 ASN A CA 1
ATOM 1042 C C . ASN A 1 139 ? 6.504 0.377 -9.660 1.00 93.56 139 ASN A C 1
ATOM 1044 O O . ASN A 1 139 ? 7.518 -0.235 -9.336 1.00 93.56 139 ASN A O 1
ATOM 1048 N N . MET A 1 140 ? 5.294 0.013 -9.221 1.00 92.69 140 MET A N 1
ATOM 1049 C CA . MET A 1 140 ? 5.098 -1.144 -8.337 1.00 92.69 140 MET A CA 1
ATOM 1050 C C . MET A 1 140 ? 5.428 -2.474 -9.017 1.00 92.69 140 MET A C 1
ATOM 1052 O O . MET A 1 140 ? 5.992 -3.354 -8.374 1.00 92.69 140 MET A O 1
ATOM 1056 N N . VAL A 1 141 ? 5.113 -2.621 -10.306 1.00 92.75 141 VAL A N 1
ATOM 1057 C CA . VAL A 1 141 ? 5.465 -3.823 -11.077 1.00 92.75 141 VAL A CA 1
ATOM 1058 C C . VAL A 1 141 ? 6.979 -3.940 -11.257 1.00 92.75 141 VAL A C 1
ATOM 1060 O O . VAL A 1 141 ? 7.517 -5.023 -11.060 1.00 92.75 141 VAL A O 1
ATOM 1063 N N . ILE A 1 142 ? 7.680 -2.839 -11.549 1.00 92.94 142 ILE A N 1
ATOM 1064 C CA . ILE A 1 142 ? 9.151 -2.829 -11.643 1.00 92.94 142 ILE A CA 1
ATOM 1065 C C . ILE A 1 142 ? 9.782 -3.213 -10.298 1.00 92.94 142 ILE A C 1
ATOM 1067 O O . ILE A 1 142 ? 10.703 -4.029 -10.247 1.00 92.94 142 ILE A O 1
ATOM 1071 N N . LEU A 1 143 ? 9.272 -2.659 -9.192 1.00 92.12 143 LEU A N 1
ATOM 1072 C CA . LEU A 1 143 ? 9.740 -3.015 -7.851 1.00 92.12 143 LEU A CA 1
ATOM 1073 C C . LEU A 1 143 ? 9.507 -4.497 -7.538 1.00 92.12 143 LEU A C 1
ATOM 1075 O O . LEU A 1 143 ? 10.366 -5.115 -6.918 1.00 92.12 143 LEU A O 1
ATOM 1079 N N . LEU A 1 144 ? 8.377 -5.061 -7.974 1.00 91.69 144 LEU A N 1
ATOM 1080 C CA . LEU A 1 144 ? 8.076 -6.481 -7.808 1.00 91.69 144 LEU A CA 1
ATOM 1081 C C . LEU A 1 144 ? 9.011 -7.378 -8.634 1.00 91.69 144 LEU A C 1
ATOM 1083 O O . LEU A 1 144 ? 9.476 -8.390 -8.124 1.00 91.69 144 LEU A O 1
ATOM 1087 N N . ASP A 1 145 ? 9.319 -6.998 -9.873 1.00 92.38 145 ASP A N 1
ATOM 1088 C CA . ASP A 1 145 ? 10.252 -7.735 -10.738 1.00 92.38 145 ASP A CA 1
ATOM 1089 C C . ASP A 1 145 ? 11.676 -7.746 -10.160 1.00 92.38 145 ASP A C 1
ATOM 1091 O O . ASP A 1 145 ? 12.374 -8.748 -10.220 1.00 92.38 145 ASP A O 1
ATOM 1095 N N . THR A 1 146 ? 12.071 -6.659 -9.489 1.00 90.50 146 THR A N 1
ATOM 1096 C CA . THR A 1 146 ? 13.391 -6.538 -8.838 1.00 90.50 146 THR A CA 1
ATOM 1097 C C . THR A 1 146 ? 13.518 -7.390 -7.562 1.00 90.50 146 THR A C 1
ATOM 1099 O O . THR A 1 146 ? 14.603 -7.510 -6.998 1.00 90.50 146 THR A O 1
ATOM 1102 N N . ILE A 1 147 ? 12.408 -7.926 -7.048 1.00 84.88 147 ILE A N 1
ATOM 1103 C CA . ILE A 1 147 ? 12.373 -8.742 -5.828 1.00 84.88 147 ILE A CA 1
ATOM 1104 C C . ILE A 1 147 ? 12.606 -10.241 -6.122 1.00 84.88 147 ILE A C 1
ATOM 1106 O O . ILE A 1 147 ? 12.992 -10.970 -5.203 1.00 84.88 147 ILE A O 1
ATOM 1110 N N . GLY A 1 148 ? 12.362 -10.690 -7.359 1.00 67.81 148 GLY A N 1
ATOM 1111 C CA . GLY A 1 148 ? 12.570 -12.076 -7.809 1.00 67.81 148 GLY A CA 1
ATOM 1112 C C . GLY A 1 148 ? 14.010 -12.374 -8.205 1.00 67.81 148 GLY A C 1
ATOM 1113 O O . GLY A 1 148 ? 14.403 -13.551 -8.043 1.00 67.81 148 GLY A O 1
#

pLDDT: mean 75.17, std 21.87, range [32.88, 97.69]

Nearest PDB structures (foldseek):
  1y7y-assembly1_B  TM=9.333E-01  e=7.303E-04  Aeromonas hydrophila
  2b5a-assembly1_A  TM=8.649E-01  e=6.522E-04  [Bacillus] caldolyticus
  3f52-assembly1_A  TM=8.438E-01  e=6.901E-04  Corynebacterium glutamicum
  3f52-assembly1_E  TM=8.017E-01  e=1.025E-03  Corynebacterium glutamicum
  3g5g-assembly5_I  TM=8.055E-01  e=2.136E-03  Enterobacter sp. RFL1396